Protein AF-A0A143X4L7-F1 (afdb_monomer)

Mean predicted aligned error: 5.01 Å

Secondary structure (DSSP, 8-state):
--PPPHHHHHHHHHHHHHHHHHHHHHHHHHHHHHHHS--TTS-HHHHHHHHHHHHHHHHHHHHHHHHHHTS-HHHHHHHIIIIIS---HHHHHHHHT--HHHHHHHHHHHHHHHHH--

Radius of gyration: 17.69 Å; Cα contacts (8 Å, |Δi|>4): 76; chains: 1; bounding box: 50×25×49 Å

Sequence (118 aa):
MMRYTKKDERRRAFLRELKNYKGNKELMKYYQEIIDNPHDSIPQVYIERCKKDLIRVKGNMQYVLELIQRLPEKDQEMLMDVFVLDMNRKELLSKYNMSGNLLYYHYNQIARKLADMD

Solvent-accessible surface area (backbone atoms only — not comparable to full-atom values): 6654 Å² total; per-residue (Å²): 132,88,80,73,50,75,50,55,52,46,29,53,50,54,57,48,53,48,68,40,37,53,58,41,55,51,50,42,51,54,34,48,48,46,65,78,57,66,55,94,87,59,56,67,70,56,50,56,46,33,54,54,50,38,53,53,43,51,50,55,50,51,52,52,51,58,57,40,70,71,45,60,68,74,57,26,51,54,48,40,40,50,40,74,68,58,51,50,71,69,56,51,33,62,75,68,71,45,55,73,69,55,51,54,50,51,52,55,51,50,47,49,52,66,39,64,78,121

Foldseek 3Di:
DDDDDPLVVQLVVLVVLLQCLVVLVVLLVVLVCCLVDPDPPDDVVVNVVSVVVNVVSVVSNVVNLVLLVVDDPVSSVLSCCVRVVVPDPVRSCVVVVDDPVVSVVSVVVSSSVSSVPD

Structure (mmCIF, N/CA/C/O backbone):
data_AF-A0A143X4L7-F1
#
_entry.id   AF-A0A143X4L7-F1
#
loop_
_atom_site.group_PDB
_atom_site.id
_atom_site.type_symbol
_atom_site.label_atom_id
_atom_site.label_alt_id
_atom_site.label_comp_id
_atom_site.label_asym_id
_atom_site.label_entity_id
_atom_site.label_seq_id
_atom_site.pdbx_PDB_ins_code
_atom_site.Cartn_x
_atom_site.Cartn_y
_atom_site.Cartn_z
_atom_site.occupancy
_atom_site.B_iso_or_equiv
_atom_site.auth_seq_id
_atom_site.auth_comp_id
_atom_site.auth_asym_id
_atom_site.auth_atom_id
_atom_site.pdbx_PDB_model_num
ATOM 1 N N . MET A 1 1 ? -31.451 -7.151 -7.470 1.00 49.34 1 MET A N 1
ATOM 2 C CA . MET A 1 1 ? -30.096 -6.616 -7.733 1.00 49.34 1 MET A CA 1
ATOM 3 C C . MET A 1 1 ? -29.861 -5.473 -6.748 1.00 49.34 1 MET A C 1
ATOM 5 O O . MET A 1 1 ? -30.519 -4.450 -6.87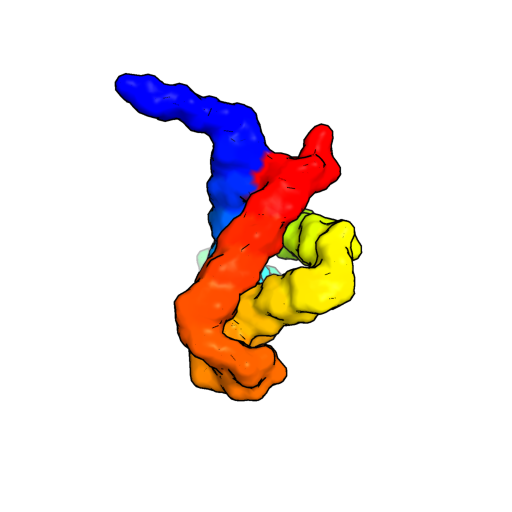5 1.00 49.34 1 MET A O 1
ATOM 9 N N . MET A 1 2 ? -29.054 -5.661 -5.697 1.00 48.81 2 MET A N 1
ATOM 10 C CA . MET A 1 2 ? -28.755 -4.569 -4.753 1.00 48.81 2 MET A CA 1
ATOM 11 C C . MET A 1 2 ? -27.917 -3.514 -5.481 1.00 48.81 2 MET A C 1
ATOM 13 O O . MET A 1 2 ? -26.794 -3.807 -5.887 1.00 48.81 2 MET A O 1
ATOM 17 N N . ARG A 1 3 ? -28.461 -2.307 -5.677 1.00 60.59 3 ARG A N 1
ATOM 18 C CA . ARG A 1 3 ? -27.679 -1.159 -6.152 1.00 60.59 3 ARG A CA 1
ATOM 19 C C . ARG A 1 3 ? -26.819 -0.669 -4.992 1.00 60.59 3 ARG A C 1
ATOM 21 O O . ARG A 1 3 ? -27.354 -0.268 -3.962 1.00 60.59 3 ARG A O 1
ATOM 28 N N . TYR A 1 4 ? -25.503 -0.747 -5.146 1.00 67.50 4 TYR A N 1
ATOM 29 C CA . TYR A 1 4 ? -24.578 -0.166 -4.181 1.00 67.50 4 TYR A CA 1
ATOM 30 C C . TYR A 1 4 ? -24.689 1.353 -4.215 1.00 67.50 4 TYR A C 1
ATOM 32 O O . TYR A 1 4 ? -24.893 1.954 -5.270 1.00 67.50 4 TYR A O 1
ATOM 40 N N . THR A 1 5 ? -24.565 1.980 -3.049 1.00 80.19 5 THR A N 1
ATOM 41 C CA . THR A 1 5 ? -24.432 3.433 -2.998 1.00 80.19 5 THR A CA 1
ATOM 42 C C . THR A 1 5 ? -23.072 3.829 -3.581 1.00 80.19 5 THR A C 1
ATOM 44 O O . THR A 1 5 ? -22.099 3.081 -3.462 1.00 80.19 5 THR A O 1
ATOM 47 N N . LYS A 1 6 ? -22.960 5.038 -4.147 1.00 80.56 6 LYS A N 1
ATOM 48 C CA . LYS A 1 6 ? -21.672 5.614 -4.589 1.00 80.56 6 LYS A CA 1
ATOM 49 C C . LYS A 1 6 ? -20.603 5.543 -3.482 1.00 80.56 6 LYS A C 1
ATOM 51 O O . LYS A 1 6 ? -19.423 5.329 -3.742 1.00 80.56 6 LYS A O 1
ATOM 56 N N . LYS A 1 7 ? -21.042 5.662 -2.228 1.00 78.88 7 LYS A N 1
ATOM 57 C CA . LYS A 1 7 ? -20.234 5.534 -1.013 1.00 78.88 7 LYS A CA 1
ATOM 58 C C . LYS A 1 7 ? -19.701 4.109 -0.794 1.00 78.88 7 LYS A C 1
ATOM 60 O O . LYS A 1 7 ? -18.527 3.934 -0.474 1.00 78.88 7 LYS A O 1
ATOM 65 N N . ASP A 1 8 ? -20.512 3.078 -1.027 1.00 79.56 8 ASP A N 1
ATOM 66 C CA . ASP A 1 8 ? -20.063 1.681 -0.950 1.00 79.56 8 ASP A CA 1
ATOM 67 C C . ASP A 1 8 ? -19.070 1.316 -2.060 1.00 79.56 8 ASP A C 1
ATOM 69 O O . ASP A 1 8 ? -18.124 0.562 -1.819 1.00 79.56 8 ASP A O 1
ATOM 73 N N . GLU A 1 9 ? -19.260 1.847 -3.268 1.00 84.12 9 GLU A N 1
ATOM 74 C CA . GLU A 1 9 ? -18.333 1.645 -4.386 1.00 84.12 9 GLU A CA 1
ATOM 75 C C . GLU A 1 9 ? -16.966 2.267 -4.097 1.00 84.12 9 GLU A C 1
ATOM 77 O O . GLU A 1 9 ? -15.944 1.595 -4.262 1.00 84.12 9 GLU A O 1
ATOM 82 N N . ARG A 1 10 ? -16.953 3.498 -3.570 1.00 80.81 10 ARG A N 1
ATOM 83 C CA . ARG A 1 10 ? -15.740 4.174 -3.084 1.00 80.81 10 ARG A CA 1
ATOM 84 C C . ARG A 1 10 ? -15.043 3.364 -1.998 1.00 80.81 10 ARG A C 1
ATOM 86 O O . ARG A 1 10 ? -13.869 3.038 -2.144 1.00 80.81 10 ARG A O 1
ATOM 93 N N . ARG A 1 11 ? -15.776 2.944 -0.957 1.00 81.94 11 ARG A N 1
ATOM 94 C CA . ARG A 1 11 ? -15.229 2.096 0.118 1.00 81.94 11 ARG A CA 1
ATOM 95 C C . ARG A 1 11 ? -14.534 0.860 -0.446 1.00 81.94 11 ARG A C 1
ATOM 97 O O . ARG A 1 11 ? -13.430 0.514 -0.035 1.00 81.94 11 ARG A O 1
ATOM 104 N N . ARG A 1 12 ? -15.181 0.175 -1.391 1.00 83.50 12 ARG A N 1
ATOM 105 C CA . ARG A 1 12 ? -14.617 -1.017 -2.037 1.00 83.50 12 ARG A CA 1
ATOM 106 C C . ARG A 1 12 ? -13.384 -0.689 -2.869 1.00 83.50 12 ARG A C 1
ATOM 108 O O . ARG A 1 12 ? -12.459 -1.491 -2.862 1.00 83.50 12 ARG A O 1
ATOM 115 N N . ALA A 1 13 ? -13.368 0.442 -3.571 1.00 84.88 13 ALA A N 1
ATOM 116 C CA . ALA A 1 13 ? -12.200 0.892 -4.320 1.00 84.88 13 ALA A CA 1
ATOM 117 C C . ALA A 1 13 ? -11.003 1.125 -3.392 1.00 84.88 13 ALA A C 1
ATOM 119 O O . ALA A 1 13 ? -9.964 0.509 -3.601 1.00 84.88 13 ALA A O 1
ATOM 120 N N . PHE A 1 14 ? -11.179 1.872 -2.301 1.00 83.44 14 PHE A N 1
ATOM 121 C CA . PHE A 1 14 ? -10.108 2.108 -1.328 1.00 83.44 14 PHE A CA 1
ATOM 122 C C . PHE A 1 14 ? -9.579 0.821 -0.701 1.00 83.44 14 PHE A C 1
ATOM 124 O O . PHE A 1 14 ? -8.373 0.610 -0.622 1.00 83.44 14 PHE A O 1
ATOM 131 N N . LEU A 1 15 ? -10.477 -0.082 -0.304 1.00 83.19 15 LEU A N 1
ATOM 132 C CA . LEU A 1 15 ? -10.085 -1.382 0.236 1.00 83.19 15 LEU A CA 1
ATOM 133 C C . LEU A 1 15 ? -9.292 -2.225 -0.770 1.00 83.19 15 LEU A C 1
ATOM 135 O O . LEU A 1 15 ? -8.437 -3.005 -0.355 1.00 83.19 15 LEU A O 1
ATOM 139 N N . ARG A 1 16 ? -9.572 -2.100 -2.074 1.00 87.38 16 ARG A N 1
ATOM 140 C CA . ARG A 1 16 ? -8.769 -2.752 -3.117 1.00 87.38 16 ARG A CA 1
ATOM 141 C C . ARG A 1 16 ? -7.389 -2.116 -3.223 1.00 87.38 16 ARG A C 1
ATOM 143 O O . ARG A 1 16 ? -6.415 -2.855 -3.207 1.00 87.38 16 ARG A O 1
ATOM 150 N N . GLU A 1 17 ? -7.300 -0.789 -3.266 1.00 88.38 17 GLU A N 1
ATOM 151 C CA . GLU A 1 17 ? -6.007 -0.097 -3.364 1.00 88.38 17 GLU A CA 1
ATOM 152 C C . GLU A 1 17 ? -5.101 -0.382 -2.157 1.00 88.38 17 GLU A C 1
ATOM 154 O O . GLU A 1 17 ? -3.932 -0.714 -2.339 1.00 88.38 17 GLU A O 1
ATOM 159 N N . LEU A 1 18 ? -5.651 -0.377 -0.934 1.00 86.25 18 LEU A N 1
ATOM 160 C CA . LEU A 1 18 ? -4.915 -0.758 0.279 1.00 86.25 18 LEU A CA 1
ATOM 161 C C . LEU A 1 18 ? -4.361 -2.184 0.176 1.00 86.25 18 LEU A C 1
ATOM 163 O O . LEU A 1 18 ? -3.171 -2.408 0.379 1.00 86.25 18 LEU A O 1
ATOM 167 N N . LYS A 1 19 ? -5.201 -3.155 -0.203 1.00 85.56 19 LYS A N 1
ATOM 168 C CA . LYS A 1 19 ? -4.780 -4.558 -0.367 1.00 85.56 19 LYS A CA 1
ATOM 169 C C . LYS A 1 19 ? -3.736 -4.740 -1.467 1.00 85.56 19 LYS A C 1
ATOM 171 O O . LYS A 1 19 ? -2.878 -5.609 -1.351 1.00 85.56 19 LYS A O 1
ATOM 176 N N . ASN A 1 20 ? -3.799 -3.922 -2.512 1.00 90.12 20 ASN A N 1
ATOM 177 C CA . ASN A 1 20 ? -2.859 -3.969 -3.623 1.00 90.12 20 ASN A CA 1
ATOM 178 C C . ASN A 1 20 ? -1.520 -3.296 -3.302 1.00 90.12 20 ASN A C 1
ATOM 180 O O . ASN A 1 20 ? -0.590 -3.444 -4.089 1.00 90.12 20 ASN A O 1
ATOM 184 N N . TYR A 1 21 ? -1.376 -2.595 -2.170 1.00 91.19 21 TYR A N 1
ATOM 185 C CA . TYR A 1 21 ? -0.147 -1.871 -1.838 1.00 91.19 21 TYR A CA 1
ATOM 186 C C . TYR A 1 21 ? 1.089 -2.784 -1.819 1.00 91.19 21 TYR A C 1
ATOM 188 O O . TYR A 1 21 ? 2.108 -2.449 -2.422 1.00 91.19 21 TYR A O 1
ATOM 196 N N . LYS A 1 22 ? 0.985 -3.976 -1.214 1.00 89.56 22 LYS A N 1
ATOM 197 C CA . LYS A 1 22 ? 2.063 -4.978 -1.221 1.00 89.56 22 LYS A CA 1
ATOM 198 C C . LYS A 1 22 ? 2.430 -5.420 -2.640 1.00 89.56 22 LYS A C 1
ATOM 200 O O . LYS A 1 22 ? 3.600 -5.374 -3.007 1.00 89.56 22 LYS A O 1
ATOM 205 N N . GLY A 1 23 ? 1.433 -5.774 -3.452 1.00 91.94 23 GLY A N 1
ATOM 206 C CA . GLY A 1 23 ? 1.655 -6.165 -4.848 1.00 91.94 23 GLY A CA 1
ATOM 207 C C . GLY A 1 23 ? 2.265 -5.033 -5.680 1.00 91.94 23 GLY A C 1
ATOM 208 O O . GLY A 1 23 ? 3.181 -5.259 -6.460 1.00 91.94 23 GLY A O 1
ATOM 209 N N . ASN A 1 24 ? 1.837 -3.790 -5.456 1.00 94.50 24 ASN A N 1
ATOM 210 C CA . ASN A 1 24 ? 2.420 -2.608 -6.088 1.00 94.50 24 ASN A CA 1
ATOM 211 C C . ASN A 1 24 ? 3.881 -2.391 -5.656 1.00 94.50 24 ASN A C 1
ATOM 213 O O . ASN A 1 24 ? 4.716 -2.062 -6.493 1.00 94.50 24 ASN A O 1
ATOM 217 N N . LYS A 1 25 ? 4.221 -2.635 -4.385 1.00 93.75 25 LYS A N 1
ATOM 218 C CA . LYS A 1 25 ? 5.603 -2.574 -3.880 1.00 93.75 25 LYS A CA 1
ATOM 219 C C . LYS A 1 25 ? 6.499 -3.615 -4.556 1.00 93.75 25 LYS A C 1
ATOM 221 O O . LYS A 1 25 ? 7.638 -3.305 -4.894 1.00 93.75 25 LYS A O 1
ATOM 226 N N . GLU A 1 26 ? 5.998 -4.829 -4.766 1.00 95.19 26 GLU A N 1
ATOM 227 C CA . GLU A 1 26 ? 6.712 -5.896 -5.483 1.00 95.19 26 GLU A CA 1
ATOM 228 C C . GLU A 1 26 ? 6.858 -5.579 -6.978 1.00 95.19 26 GLU A C 1
ATOM 230 O O . GLU A 1 26 ? 7.962 -5.662 -7.512 1.00 95.19 26 GLU A O 1
ATOM 235 N N . LEU A 1 27 ? 5.790 -5.111 -7.632 1.00 96.06 27 LEU A N 1
ATOM 236 C CA . LEU A 1 27 ? 5.827 -4.6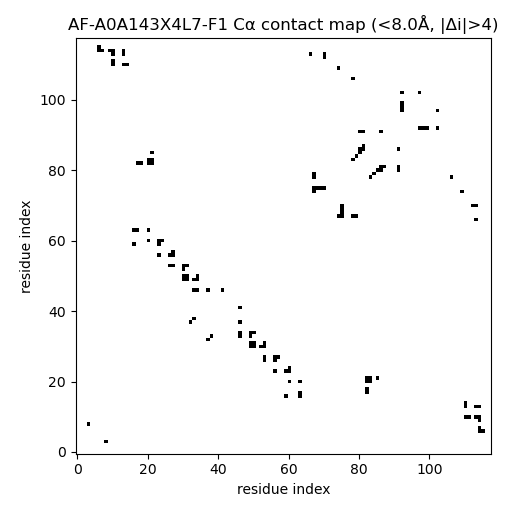63 -9.030 1.00 96.06 27 LEU A CA 1
ATOM 237 C C . LEU A 1 27 ? 6.809 -3.509 -9.241 1.00 96.06 27 LEU A C 1
ATOM 239 O O . LEU A 1 27 ? 7.533 -3.487 -10.232 1.00 96.06 27 LEU A O 1
ATOM 243 N N . MET A 1 28 ? 6.862 -2.561 -8.304 1.00 96.19 28 MET A N 1
ATOM 244 C CA . MET A 1 28 ? 7.814 -1.456 -8.345 1.00 96.19 28 MET A CA 1
ATOM 245 C C . MET A 1 28 ? 9.257 -1.973 -8.352 1.00 96.19 28 MET A C 1
ATOM 247 O O . MET A 1 28 ? 10.050 -1.511 -9.168 1.00 96.19 28 MET A O 1
ATOM 251 N N . LYS A 1 29 ? 9.585 -2.945 -7.486 1.00 96.12 29 LYS A N 1
ATOM 252 C CA . LYS A 1 29 ? 10.914 -3.578 -7.461 1.00 96.12 29 LYS A CA 1
ATOM 253 C C . LYS A 1 29 ? 11.219 -4.285 -8.778 1.00 96.12 29 LYS A C 1
ATOM 255 O O . LYS A 1 29 ? 12.282 -4.062 -9.338 1.00 96.12 29 LYS A O 1
ATOM 260 N N . TYR A 1 30 ? 10.266 -5.062 -9.287 1.00 95.88 30 TYR A N 1
ATOM 261 C CA . TYR A 1 30 ? 10.407 -5.790 -10.547 1.00 95.88 30 TYR A CA 1
ATOM 262 C C . TYR A 1 30 ? 10.692 -4.860 -11.737 1.00 95.88 30 TYR A C 1
ATOM 264 O O . TYR A 1 30 ? 11.634 -5.082 -12.493 1.00 95.88 30 TYR A O 1
ATOM 272 N N . TYR A 1 31 ? 9.920 -3.779 -11.896 1.00 96.62 31 TYR A N 1
ATOM 273 C CA . TYR A 1 31 ? 10.166 -2.825 -12.980 1.00 96.62 31 TYR A CA 1
ATOM 274 C C . TYR A 1 31 ? 11.495 -2.091 -12.811 1.00 96.62 31 TYR A C 1
ATOM 276 O O . TYR A 1 31 ? 12.186 -1.870 -13.802 1.00 96.62 31 TYR A O 1
ATOM 284 N N . GLN A 1 32 ? 11.852 -1.718 -11.579 1.00 96.75 32 GLN A N 1
ATOM 285 C CA . GLN A 1 32 ? 13.123 -1.058 -11.291 1.00 96.75 32 GLN A CA 1
ATOM 286 C C . GLN A 1 32 ? 14.311 -1.968 -11.639 1.00 96.75 32 GLN A C 1
ATOM 288 O O . GLN A 1 32 ? 15.247 -1.510 -12.279 1.00 96.75 32 GLN A O 1
ATOM 293 N N . GLU A 1 33 ? 14.233 -3.262 -11.320 1.00 96.12 33 GLU A N 1
ATOM 294 C CA . GLU A 1 33 ? 15.272 -4.246 -11.643 1.00 96.12 33 GLU A CA 1
ATOM 295 C C . GLU A 1 33 ? 15.512 -4.371 -13.155 1.00 96.12 33 GLU A C 1
ATOM 297 O O . GLU A 1 33 ? 16.661 -4.329 -13.589 1.00 96.12 33 GLU A O 1
ATOM 302 N N . ILE A 1 34 ? 14.445 -4.437 -13.962 1.00 95.06 34 ILE A N 1
ATOM 303 C CA . ILE A 1 34 ? 14.547 -4.473 -15.433 1.00 95.06 34 ILE A CA 1
ATOM 304 C C . ILE A 1 34 ? 15.167 -3.186 -15.991 1.00 95.06 34 ILE A C 1
ATOM 306 O O . ILE A 1 34 ? 15.896 -3.230 -16.979 1.00 95.06 34 ILE A O 1
ATOM 310 N N . ILE A 1 35 ? 14.843 -2.034 -15.399 1.00 95.38 35 ILE A N 1
ATOM 311 C CA . ILE A 1 35 ? 15.344 -0.729 -15.847 1.00 95.38 35 ILE A CA 1
ATOM 312 C C . ILE A 1 35 ? 16.824 -0.559 -15.498 1.00 95.38 35 ILE A C 1
ATOM 314 O O . ILE A 1 35 ? 17.576 -0.049 -16.326 1.00 95.38 35 ILE A O 1
ATOM 318 N N . ASP A 1 36 ? 17.224 -0.972 -14.296 1.00 95.88 36 ASP A N 1
ATOM 319 C CA . ASP A 1 36 ? 18.591 -0.812 -13.799 1.00 95.88 36 ASP A CA 1
ATOM 320 C C . ASP A 1 36 ? 19.541 -1.857 -14.399 1.00 95.88 36 ASP A C 1
ATOM 322 O O . ASP A 1 36 ? 20.715 -1.564 -14.613 1.00 95.88 36 ASP A O 1
ATOM 326 N N . ASN A 1 37 ? 19.033 -3.058 -14.704 1.00 94.50 37 ASN A N 1
ATOM 327 C CA . ASN A 1 37 ? 19.806 -4.176 -15.249 1.00 94.50 37 ASN A CA 1
ATOM 328 C C . ASN A 1 37 ? 19.116 -4.787 -16.485 1.00 94.50 37 ASN A C 1
ATOM 330 O O . ASN A 1 37 ? 18.646 -5.930 -16.438 1.00 94.50 37 ASN A O 1
ATOM 334 N N . PRO A 1 38 ? 19.017 -4.052 -17.606 1.00 90.31 38 PRO A N 1
ATOM 335 C CA . PRO A 1 38 ? 18.370 -4.567 -18.802 1.00 90.31 38 PRO A CA 1
ATOM 336 C C . PRO A 1 38 ? 19.198 -5.705 -19.408 1.00 90.31 38 PRO A C 1
ATOM 338 O O . PRO A 1 38 ? 20.361 -5.527 -19.756 1.00 90.31 38 PRO A O 1
ATOM 341 N N . HIS A 1 39 ? 18.591 -6.881 -19.563 1.00 89.56 39 HIS A N 1
ATOM 342 C CA . HIS A 1 39 ? 19.211 -7.979 -20.300 1.00 89.56 39 HIS A CA 1
ATOM 343 C C . HIS A 1 39 ? 19.194 -7.669 -21.803 1.00 89.56 39 HIS A C 1
ATOM 345 O O . HIS A 1 39 ? 18.165 -7.249 -22.329 1.00 89.56 39 HIS A O 1
ATOM 351 N N . ASP A 1 40 ? 20.278 -7.984 -22.517 1.00 89.81 40 ASP A N 1
ATOM 352 C CA . ASP A 1 40 ? 20.435 -7.728 -23.963 1.00 89.81 40 ASP A CA 1
ATOM 353 C C . ASP A 1 40 ? 19.326 -8.328 -24.850 1.00 89.81 40 ASP A C 1
ATOM 355 O O . ASP A 1 40 ? 19.130 -7.918 -25.992 1.00 89.81 40 ASP A O 1
ATOM 359 N N . SER A 1 41 ? 18.576 -9.308 -24.337 1.00 92.38 41 SER A N 1
ATOM 360 C CA . SER A 1 41 ? 17.478 -9.963 -25.045 1.00 92.38 41 SER A CA 1
ATOM 361 C C . SER A 1 41 ? 16.150 -9.223 -24.899 1.00 92.38 41 SER A C 1
ATOM 363 O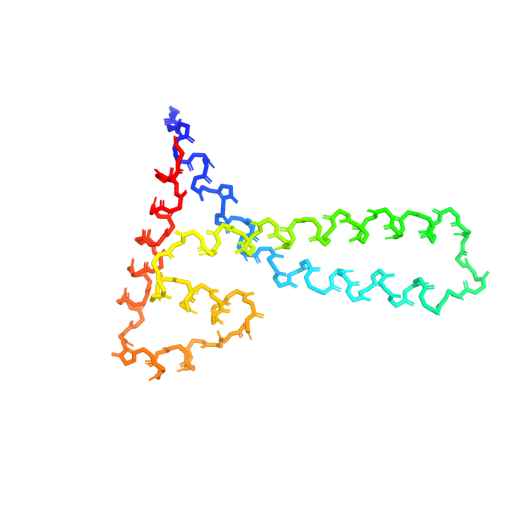 O . SER A 1 41 ? 15.165 -9.636 -25.507 1.00 92.38 41 SER A O 1
ATOM 365 N N . ILE A 1 42 ? 16.081 -8.182 -24.064 1.00 90.00 42 ILE A N 1
ATOM 366 C CA . ILE A 1 42 ? 14.868 -7.406 -23.810 1.00 90.00 42 ILE A CA 1
ATOM 367 C C . ILE A 1 42 ? 14.832 -6.234 -24.795 1.00 90.00 42 ILE A C 1
ATOM 369 O O . ILE A 1 42 ? 15.665 -5.331 -24.716 1.00 90.00 42 ILE A O 1
ATOM 373 N N . PRO A 1 43 ? 13.847 -6.180 -25.709 1.00 95.25 43 PRO A N 1
ATOM 374 C CA . PRO A 1 43 ? 13.733 -5.054 -26.625 1.00 95.25 43 PRO A CA 1
ATOM 375 C C . PRO A 1 43 ? 13.484 -3.733 -25.884 1.00 95.25 43 PRO A C 1
ATOM 377 O O . PRO A 1 43 ? 12.677 -3.679 -24.952 1.00 95.25 43 PRO A O 1
ATOM 380 N N . GLN A 1 44 ? 14.079 -2.637 -26.370 1.00 94.44 44 GLN A N 1
ATOM 381 C CA . GLN A 1 44 ? 13.981 -1.303 -25.752 1.00 94.44 44 GLN A CA 1
ATOM 382 C C . GLN A 1 44 ? 12.534 -0.854 -25.483 1.00 94.44 44 GLN A C 1
ATOM 384 O O . GLN A 1 44 ? 12.257 -0.200 -24.479 1.00 94.44 44 GLN A O 1
ATOM 389 N N . VAL A 1 45 ? 11.584 -1.234 -26.344 1.00 95.75 45 VAL A N 1
ATOM 390 C CA . VAL A 1 45 ? 10.158 -0.910 -26.163 1.00 95.75 45 VAL A CA 1
ATOM 391 C C . VAL A 1 45 ? 9.587 -1.450 -24.844 1.00 95.75 45 VAL A C 1
ATOM 393 O O . VAL A 1 45 ? 8.745 -0.795 -24.229 1.00 95.75 45 VAL A O 1
ATOM 396 N N . TYR A 1 46 ? 10.070 -2.599 -24.364 1.00 95.00 46 TYR A N 1
ATOM 397 C CA . TYR A 1 46 ? 9.659 -3.162 -23.079 1.00 95.00 46 TYR A CA 1
ATOM 398 C C . TYR A 1 46 ? 10.279 -2.412 -21.902 1.00 95.00 46 TYR A C 1
ATOM 400 O O . TYR A 1 46 ? 9.599 -2.199 -20.900 1.00 95.00 46 TYR A O 1
ATOM 408 N N . ILE A 1 47 ? 11.520 -1.940 -22.036 1.00 95.38 47 ILE A N 1
ATOM 409 C CA . ILE A 1 47 ? 12.170 -1.095 -21.024 1.00 95.38 47 ILE A CA 1
ATOM 410 C C . ILE A 1 47 ? 11.398 0.226 -20.882 1.00 95.38 47 ILE A C 1
ATOM 412 O O . ILE A 1 47 ? 11.049 0.633 -19.774 1.00 95.38 47 ILE A O 1
ATOM 416 N N . GLU A 1 48 ? 11.030 0.860 -21.999 1.00 96.62 48 GLU A N 1
ATOM 417 C CA . GLU A 1 48 ? 10.198 2.072 -21.985 1.00 96.62 48 GLU A CA 1
ATOM 418 C C . GLU A 1 48 ? 8.802 1.820 -21.407 1.00 96.62 48 GLU A C 1
ATOM 420 O O . GLU A 1 48 ? 8.240 2.674 -20.712 1.00 96.62 48 GLU A O 1
ATOM 425 N N . ARG A 1 49 ? 8.236 0.630 -21.638 1.00 96.94 49 ARG A N 1
ATOM 426 C CA . ARG A 1 49 ? 6.983 0.230 -20.998 1.00 96.94 49 ARG A CA 1
ATOM 427 C C . ARG A 1 49 ? 7.143 0.098 -19.481 1.00 96.94 49 ARG A C 1
ATOM 429 O O . ARG A 1 49 ? 6.317 0.653 -18.758 1.00 96.94 49 ARG A O 1
ATOM 436 N N . CYS A 1 50 ? 8.213 -0.543 -19.009 1.00 96.62 50 CYS A N 1
ATOM 437 C CA . CYS A 1 50 ? 8.515 -0.674 -17.583 1.00 96.62 50 CYS A CA 1
ATOM 438 C C . CYS A 1 50 ? 8.668 0.693 -16.911 1.00 96.62 50 CYS A C 1
ATOM 440 O O . CYS A 1 50 ? 8.119 0.896 -15.833 1.00 96.62 50 CYS A O 1
ATOM 442 N N . LYS A 1 51 ? 9.315 1.672 -17.559 1.00 97.38 51 LYS A N 1
ATOM 443 C CA . LYS A 1 51 ? 9.414 3.049 -17.035 1.00 97.38 51 LYS A CA 1
ATOM 444 C C . LYS A 1 51 ? 8.038 3.690 -16.836 1.00 97.38 51 LYS A C 1
ATOM 446 O O . LYS A 1 51 ? 7.771 4.273 -15.785 1.00 97.38 51 LYS A O 1
ATOM 451 N N . LYS A 1 52 ? 7.141 3.563 -17.819 1.00 97.69 52 LYS A N 1
ATOM 452 C CA . LYS A 1 52 ? 5.766 4.091 -17.725 1.00 97.69 52 LYS A CA 1
ATOM 453 C C . LYS A 1 52 ? 4.963 3.396 -16.628 1.00 97.69 52 LYS A C 1
ATOM 455 O O . LYS A 1 52 ? 4.284 4.064 -15.848 1.00 97.69 52 LYS A O 1
ATOM 460 N N . ASP A 1 53 ? 5.049 2.072 -16.552 1.00 97.12 53 ASP A N 1
ATOM 461 C CA . ASP A 1 53 ? 4.351 1.301 -15.526 1.00 97.12 53 ASP A CA 1
ATOM 462 C C . ASP A 1 53 ? 4.914 1.574 -14.123 1.00 97.12 53 ASP A C 1
ATOM 464 O O . ASP A 1 53 ? 4.135 1.692 -13.179 1.00 97.12 53 ASP A O 1
ATOM 468 N N . LEU A 1 54 ? 6.222 1.802 -13.985 1.00 97.56 54 LEU A N 1
ATOM 469 C CA . LEU A 1 54 ? 6.846 2.226 -12.733 1.00 97.56 54 LEU A CA 1
ATOM 470 C C . LEU A 1 54 ? 6.292 3.572 -12.248 1.00 97.56 54 LEU A C 1
ATOM 472 O O . LEU A 1 54 ? 5.951 3.699 -11.073 1.00 97.56 54 LEU A O 1
ATOM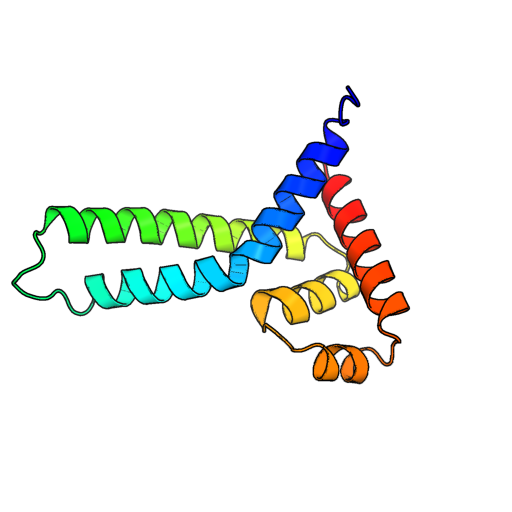 476 N N . ILE A 1 55 ? 6.157 4.564 -13.137 1.00 97.56 55 ILE A N 1
ATOM 477 C CA . ILE A 1 55 ? 5.547 5.864 -12.803 1.00 97.56 55 ILE A CA 1
ATOM 478 C C . ILE A 1 55 ? 4.103 5.668 -12.326 1.00 97.56 55 ILE A C 1
ATOM 480 O O . ILE A 1 55 ? 3.721 6.192 -11.279 1.00 97.56 55 ILE A O 1
ATOM 484 N N . ARG A 1 56 ? 3.311 4.873 -13.054 1.00 96.62 56 ARG A N 1
ATOM 485 C CA . ARG A 1 56 ? 1.919 4.567 -12.694 1.00 96.62 56 ARG A CA 1
ATOM 486 C C . ARG A 1 56 ? 1.820 3.891 -11.324 1.00 96.62 56 ARG A C 1
ATOM 488 O O . ARG A 1 56 ? 1.002 4.293 -10.503 1.00 96.62 56 ARG A O 1
ATOM 495 N N . VAL A 1 57 ? 2.648 2.879 -11.063 1.00 96.06 57 VAL A N 1
ATOM 496 C CA . VAL A 1 57 ? 2.660 2.151 -9.785 1.00 96.06 57 VAL A CA 1
ATOM 497 C C . VAL A 1 57 ? 3.073 3.068 -8.634 1.00 96.06 57 VAL A C 1
ATOM 499 O O . VAL A 1 57 ? 2.404 3.063 -7.601 1.00 96.06 57 VAL A O 1
ATOM 502 N N . LYS A 1 58 ? 4.098 3.914 -8.819 1.00 95.69 58 LYS A N 1
ATOM 503 C CA . LYS A 1 58 ? 4.483 4.936 -7.831 1.00 95.69 58 LYS A CA 1
ATOM 504 C C . LYS A 1 58 ? 3.325 5.890 -7.531 1.00 95.69 58 LYS A C 1
ATOM 506 O O . LYS A 1 58 ? 3.045 6.138 -6.363 1.00 95.69 58 LYS A O 1
ATOM 511 N N . GLY A 1 59 ? 2.610 6.351 -8.560 1.00 95.12 59 GLY A N 1
ATOM 512 C CA . GLY A 1 59 ? 1.417 7.187 -8.401 1.00 95.12 59 GLY A CA 1
ATOM 513 C C . GLY A 1 59 ? 0.312 6.505 -7.589 1.00 95.12 59 GLY A C 1
ATOM 514 O O . GLY A 1 59 ? -0.222 7.102 -6.658 1.00 95.12 59 GLY A O 1
ATOM 515 N N . ASN A 1 60 ? 0.024 5.230 -7.867 1.00 91.75 60 ASN A N 1
ATOM 516 C CA . ASN A 1 60 ? -0.959 4.457 -7.102 1.00 91.75 60 ASN A CA 1
ATOM 517 C C . ASN A 1 60 ? -0.560 4.311 -5.624 1.00 91.75 60 ASN A C 1
ATOM 519 O O . ASN A 1 60 ? -1.396 4.464 -4.737 1.00 91.75 60 ASN A O 1
ATOM 523 N N . MET A 1 61 ? 0.715 4.020 -5.345 1.00 93.94 61 MET A N 1
ATOM 524 C CA . MET A 1 61 ? 1.209 3.900 -3.969 1.00 93.94 61 MET A CA 1
ATOM 525 C C . MET A 1 61 ? 1.159 5.241 -3.231 1.00 93.94 61 MET A C 1
ATOM 527 O O . MET A 1 61 ? 0.725 5.282 -2.082 1.00 93.94 61 MET A O 1
ATOM 531 N N . GLN A 1 62 ? 1.556 6.327 -3.895 1.00 94.38 62 GLN A N 1
ATOM 532 C CA . GLN A 1 62 ? 1.512 7.678 -3.342 1.00 94.38 62 GLN A CA 1
ATOM 533 C C . GLN A 1 62 ? 0.078 8.091 -2.990 1.00 94.38 62 GLN A C 1
ATOM 535 O O . GLN A 1 62 ? -0.171 8.549 -1.879 1.00 94.38 62 GLN A O 1
ATOM 540 N N . TYR A 1 63 ? -0.876 7.831 -3.886 1.00 90.56 63 TYR A N 1
ATOM 541 C CA . TYR A 1 63 ? -2.294 8.080 -3.640 1.00 90.56 63 TYR A CA 1
ATOM 542 C C . TYR A 1 63 ? -2.803 7.375 -2.374 1.00 90.56 63 TYR A C 1
ATOM 544 O O . TYR A 1 63 ? -3.501 7.976 -1.559 1.00 90.56 63 TYR A O 1
ATOM 552 N N . VAL A 1 64 ? -2.423 6.109 -2.164 1.00 89.88 64 VAL A N 1
ATOM 553 C CA . VAL A 1 64 ? -2.793 5.374 -0.944 1.00 89.88 64 VAL A CA 1
ATOM 554 C C . VAL A 1 64 ? -2.205 6.033 0.305 1.00 89.88 64 VAL A C 1
ATOM 556 O O . VAL A 1 64 ? -2.920 6.187 1.294 1.00 89.88 64 VAL A O 1
ATOM 559 N N . LEU A 1 65 ? -0.936 6.450 0.272 1.00 92.50 65 LEU A N 1
ATOM 560 C CA . LEU A 1 65 ? -0.298 7.121 1.409 1.00 92.50 65 LEU A CA 1
ATOM 561 C C . LEU A 1 65 ? -0.970 8.460 1.734 1.00 92.50 65 LEU A C 1
ATOM 563 O O . LEU A 1 65 ? -1.244 8.734 2.899 1.00 92.50 65 LEU A O 1
ATOM 567 N N . GLU A 1 66 ? -1.297 9.258 0.721 1.00 91.31 66 GLU A N 1
ATOM 568 C CA . GLU A 1 66 ? -1.998 10.536 0.893 1.00 91.31 66 GLU A CA 1
ATOM 569 C C . GLU A 1 66 ? -3.385 10.359 1.512 1.00 91.31 66 GLU A C 1
ATOM 571 O O . GLU A 1 66 ? -3.808 11.170 2.332 1.00 91.31 66 GLU A O 1
ATOM 576 N N . LEU A 1 67 ? -4.100 9.290 1.156 1.00 86.50 67 LEU A N 1
ATOM 577 C CA . LEU A 1 67 ? -5.378 8.962 1.787 1.00 86.50 67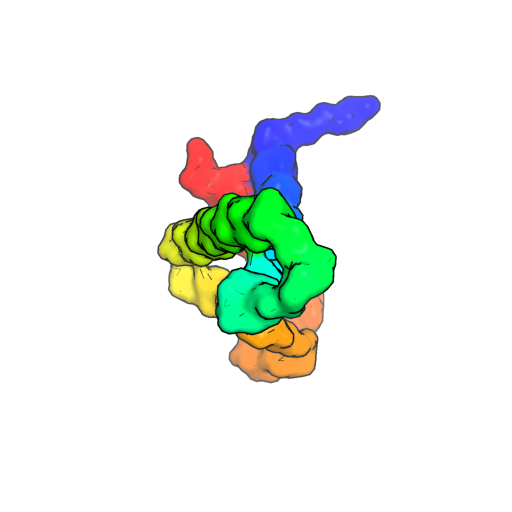 LEU A CA 1
ATOM 578 C C . LEU A 1 67 ? -5.205 8.559 3.247 1.00 86.50 67 LEU A C 1
ATOM 580 O O . LEU A 1 67 ? -5.972 9.011 4.096 1.00 86.50 67 LEU A O 1
ATOM 584 N N . ILE A 1 68 ? -4.204 7.725 3.543 1.00 90.25 68 ILE A N 1
ATOM 585 C CA . ILE A 1 68 ? -3.898 7.323 4.918 1.00 90.25 68 ILE A CA 1
ATOM 586 C C . ILE A 1 68 ? -3.595 8.569 5.757 1.00 90.25 68 ILE A C 1
ATOM 588 O O . ILE A 1 68 ? -4.173 8.719 6.825 1.00 90.25 68 ILE A O 1
ATOM 592 N N . GLN A 1 69 ? -2.792 9.506 5.247 1.00 91.31 69 GLN A N 1
ATOM 593 C CA . GLN A 1 69 ? -2.409 10.743 5.944 1.00 91.31 69 GLN A CA 1
ATOM 594 C C . GLN A 1 69 ? -3.578 11.674 6.302 1.00 91.31 69 GLN A C 1
ATOM 596 O O . GLN A 1 69 ? -3.424 12.537 7.163 1.00 91.31 69 GLN A O 1
ATOM 601 N N . ARG A 1 70 ? -4.752 11.518 5.678 1.00 89.81 70 ARG A N 1
ATOM 602 C CA . ARG A 1 70 ? -5.950 12.305 6.026 1.00 89.81 70 ARG A CA 1
ATOM 603 C C . ARG A 1 70 ? -6.635 11.802 7.295 1.00 89.81 70 ARG A C 1
ATOM 605 O O . ARG A 1 70 ? -7.452 12.520 7.868 1.00 89.81 70 ARG A O 1
ATOM 612 N N . LEU A 1 71 ? -6.368 10.564 7.710 1.00 90.81 71 LEU A N 1
ATOM 613 C CA . LEU A 1 71 ? -7.014 9.940 8.866 1.00 90.81 71 LEU A CA 1
ATOM 614 C C . LEU A 1 71 ? -6.465 10.477 10.195 1.00 90.81 71 LEU A C 1
ATOM 616 O O . LEU A 1 71 ? -5.370 11.026 10.233 1.00 90.81 71 LEU A O 1
ATOM 620 N N . PRO A 1 72 ? -7.179 10.297 11.319 1.00 92.56 72 PRO A N 1
ATOM 621 C CA . PRO A 1 72 ? -6.604 10.516 12.645 1.00 92.56 72 PRO A CA 1
ATOM 622 C C . PRO A 1 72 ? -5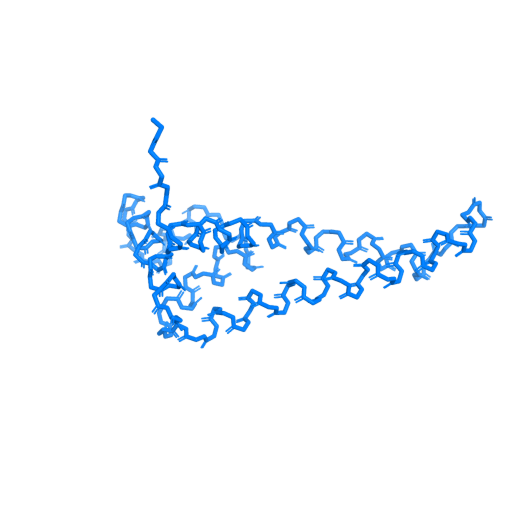.360 9.647 12.860 1.00 92.56 72 PRO A C 1
ATOM 624 O O . PRO A 1 72 ? -5.353 8.492 12.444 1.00 92.56 72 PRO A O 1
ATOM 627 N N . GLU A 1 73 ? -4.351 10.163 13.564 1.00 93.25 73 GLU A N 1
ATOM 628 C CA . GLU A 1 73 ? -3.028 9.534 13.752 1.00 93.25 73 GLU A CA 1
ATOM 629 C C . GLU A 1 73 ? -3.089 8.035 14.096 1.00 93.25 73 GLU A C 1
ATOM 631 O O . GLU A 1 73 ? -2.446 7.214 13.446 1.00 93.25 73 GLU A O 1
ATOM 636 N N . LYS A 1 74 ? -3.957 7.651 15.039 1.00 91.12 74 LYS A N 1
ATOM 637 C CA . LYS A 1 74 ? -4.154 6.248 15.438 1.00 91.12 74 LYS A CA 1
ATOM 638 C C . LYS A 1 74 ? -4.637 5.343 14.296 1.00 91.12 74 LYS A C 1
ATOM 640 O O . LYS A 1 74 ? -4.248 4.180 14.210 1.00 91.12 74 LYS A O 1
ATOM 645 N N . ASP A 1 75 ? -5.512 5.861 13.438 1.00 92.62 75 ASP A N 1
ATOM 646 C CA . ASP A 1 75 ? -6.016 5.132 12.274 1.00 92.62 75 ASP A CA 1
ATOM 647 C C . ASP A 1 75 ? -4.945 5.069 11.172 1.00 92.62 75 ASP A C 1
ATOM 649 O O . ASP A 1 75 ? -4.848 4.053 10.481 1.00 92.62 75 ASP A O 1
ATOM 653 N N . GLN A 1 76 ? -4.121 6.120 11.036 1.00 93.50 76 GLN A N 1
ATOM 654 C CA . GLN A 1 76 ? -2.974 6.116 10.124 1.00 93.50 76 GLN A CA 1
ATOM 655 C C . GLN A 1 76 ? -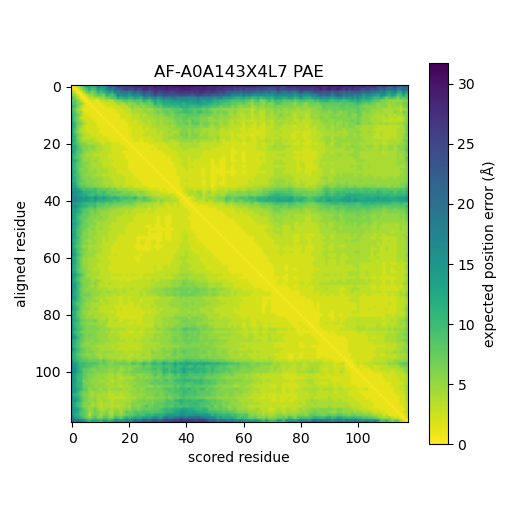2.002 5.003 10.496 1.00 93.50 76 GLN A C 1
ATOM 657 O O . GLN A 1 76 ? -1.684 4.164 9.658 1.00 93.50 76 GLN A O 1
ATOM 662 N N . GLU A 1 77 ? -1.579 4.974 11.763 1.00 94.00 77 GLU A N 1
ATOM 663 C CA . GLU A 1 77 ? -0.619 4.003 12.283 1.00 94.00 77 GLU A CA 1
ATOM 664 C C . GLU A 1 77 ? -1.082 2.571 11.988 1.00 94.00 77 GLU A C 1
ATOM 666 O O . GLU A 1 77 ? -0.335 1.778 11.420 1.00 94.00 77 GLU A O 1
ATOM 671 N N . MET A 1 78 ? -2.356 2.274 12.263 1.00 92.62 78 MET A N 1
ATOM 672 C CA . MET A 1 78 ? -2.917 0.944 12.027 1.00 92.62 78 MET A CA 1
ATOM 673 C C . MET A 1 78 ? -2.928 0.558 10.547 1.00 92.62 78 MET A C 1
ATOM 675 O O . MET A 1 78 ? -2.643 -0.592 10.217 1.00 92.62 78 MET A O 1
ATOM 679 N N . LEU A 1 79 ? -3.242 1.480 9.633 1.00 91.38 79 LEU A N 1
ATOM 680 C CA . LEU A 1 79 ? -3.172 1.171 8.203 1.00 91.38 79 LEU A CA 1
ATOM 681 C C . LEU A 1 79 ? -1.731 1.032 7.704 1.00 91.38 79 LEU A C 1
ATOM 683 O O . LEU A 1 79 ? -1.474 0.171 6.861 1.00 91.38 79 LEU A O 1
ATOM 687 N N . MET A 1 80 ? -0.800 1.837 8.218 1.00 92.25 80 MET A N 1
ATOM 688 C CA . MET A 1 80 ? 0.619 1.742 7.872 1.00 92.25 80 MET A CA 1
ATOM 689 C C . MET A 1 80 ? 1.198 0.391 8.294 1.00 92.25 80 MET A C 1
ATOM 691 O O . MET A 1 80 ? 1.826 -0.287 7.480 1.00 92.25 80 MET A O 1
ATOM 695 N N . ASP A 1 81 ? 0.916 -0.043 9.520 1.00 92.94 81 ASP A N 1
ATOM 696 C CA . ASP A 1 81 ? 1.329 -1.346 10.039 1.00 92.94 81 ASP A CA 1
ATOM 697 C C . ASP A 1 81 ? 0.810 -2.501 9.178 1.00 92.94 81 ASP A C 1
ATOM 699 O O . ASP A 1 81 ? 1.561 -3.405 8.811 1.00 92.94 81 ASP A O 1
ATOM 703 N N . VAL A 1 82 ? -0.475 -2.458 8.814 1.00 88.69 82 VAL A N 1
ATOM 704 C CA . VAL A 1 82 ? -1.118 -3.540 8.060 1.00 88.69 82 VAL A CA 1
ATOM 705 C C . VAL A 1 82 ? -0.661 -3.574 6.600 1.00 88.69 82 VAL A C 1
ATOM 707 O O . VAL A 1 82 ? -0.347 -4.646 6.093 1.00 88.69 82 VAL A O 1
ATOM 710 N N . PHE A 1 83 ? -0.660 -2.439 5.893 1.00 86.94 83 PHE A N 1
ATOM 711 C CA . PHE A 1 83 ? -0.520 -2.432 4.427 1.00 86.94 83 PHE A CA 1
ATOM 712 C C . PHE A 1 83 ? 0.857 -2.011 3.926 1.00 86.94 83 PHE A C 1
ATOM 714 O O . PHE A 1 83 ? 1.254 -2.427 2.837 1.00 86.94 83 PHE A O 1
ATOM 721 N N . VAL A 1 84 ? 1.586 -1.192 4.685 1.00 87.56 84 VAL A N 1
ATOM 722 C CA . VAL A 1 84 ? 2.878 -0.638 4.247 1.00 87.56 84 VAL A CA 1
ATOM 723 C C . VAL A 1 84 ? 4.043 -1.430 4.830 1.00 87.56 84 VAL A C 1
ATOM 725 O O . VAL A 1 84 ? 4.983 -1.786 4.102 1.00 87.56 84 VAL A O 1
ATOM 728 N N . LEU A 1 85 ? 3.964 -1.724 6.129 1.00 90.38 85 LEU A N 1
ATOM 729 C CA . LEU A 1 85 ? 4.933 -2.546 6.851 1.00 90.38 85 LEU A CA 1
ATOM 730 C C . LEU A 1 85 ? 4.650 -4.048 6.724 1.00 90.38 85 LEU A C 1
ATOM 732 O O . LEU A 1 85 ? 5.550 -4.836 6.994 1.00 90.38 85 LEU A O 1
ATOM 736 N N . ASP A 1 86 ? 3.456 -4.430 6.249 1.00 88.62 86 ASP A N 1
ATOM 737 C CA . ASP A 1 86 ? 3.039 -5.829 6.053 1.00 88.62 86 ASP A CA 1
ATOM 738 C C . ASP A 1 86 ? 3.163 -6.657 7.346 1.00 88.62 86 ASP A C 1
ATOM 740 O O . ASP A 1 86 ? 3.579 -7.817 7.328 1.00 88.62 86 ASP A O 1
ATOM 744 N N . MET A 1 87 ? 2.824 -6.042 8.489 1.00 92.75 87 MET A N 1
ATOM 745 C CA . MET A 1 87 ? 2.874 -6.710 9.787 1.00 92.75 87 MET A CA 1
ATOM 746 C C . MET A 1 87 ? 1.911 -7.891 9.810 1.00 92.75 87 MET A C 1
ATOM 748 O O . MET A 1 87 ? 0.738 -7.804 9.428 1.00 92.75 87 MET A O 1
ATOM 752 N N . ASN A 1 88 ? 2.392 -9.015 10.324 1.00 92.12 88 ASN A N 1
ATOM 753 C CA . ASN 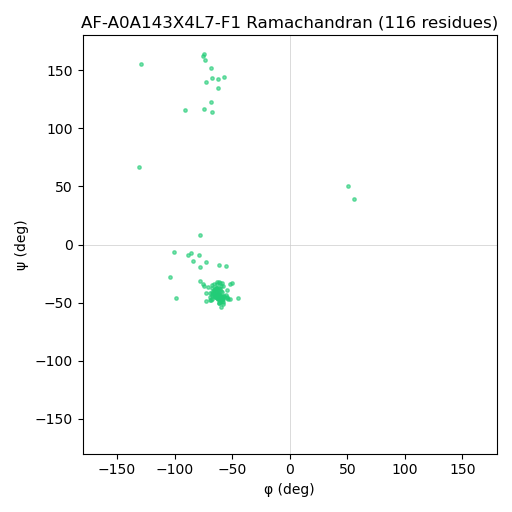A 1 88 ? 1.576 -10.203 10.452 1.00 92.12 88 ASN A CA 1
ATOM 754 C C . ASN A 1 88 ? 0.579 -10.065 11.613 1.00 92.12 88 ASN A C 1
ATOM 756 O O . ASN A 1 88 ? 0.701 -9.238 12.520 1.00 92.12 88 ASN A O 1
ATOM 760 N N . ARG A 1 89 ? -0.428 -10.942 11.620 1.00 91.00 89 ARG A N 1
ATOM 761 C CA . ARG A 1 89 ? -1.495 -10.918 12.629 1.00 91.00 89 ARG A CA 1
ATOM 762 C C . ARG A 1 89 ? -0.962 -10.973 14.064 1.00 91.00 89 ARG A C 1
ATOM 764 O O . ARG A 1 89 ? -1.526 -10.309 14.923 1.00 91.00 89 ARG A O 1
ATOM 771 N N . LYS A 1 90 ? 0.084 -11.755 14.346 1.00 93.88 90 LYS A N 1
ATOM 772 C CA . LYS A 1 90 ? 0.634 -11.879 15.705 1.00 93.88 90 LYS A CA 1
ATOM 773 C C . LYS A 1 90 ? 1.233 -10.549 16.169 1.00 93.88 90 LYS A C 1
ATOM 775 O O . LYS A 1 90 ? 0.966 -10.130 17.291 1.00 93.88 90 LYS A O 1
ATOM 780 N N . GLU A 1 91 ? 1.983 -9.883 15.295 1.00 95.38 91 GLU A N 1
ATOM 781 C CA . GLU A 1 91 ? 2.585 -8.574 15.565 1.00 95.38 91 GLU A CA 1
ATOM 782 C C . GLU A 1 91 ? 1.515 -7.508 15.813 1.00 95.38 91 GLU A C 1
ATOM 784 O O . GLU A 1 91 ? 1.588 -6.787 16.804 1.00 95.38 91 GLU A O 1
ATOM 789 N N . LEU A 1 92 ? 0.472 -7.471 14.979 1.00 94.62 92 LEU A N 1
ATOM 790 C CA . LEU A 1 92 ? -0.639 -6.528 15.121 1.00 94.62 92 LEU A CA 1
ATOM 791 C C . LEU A 1 92 ? -1.404 -6.711 16.438 1.00 94.62 92 LEU A C 1
ATOM 793 O O . LEU A 1 92 ? -1.667 -5.740 17.146 1.00 94.62 92 LEU A O 1
ATOM 797 N N . LEU A 1 93 ? -1.756 -7.951 16.794 1.00 94.62 93 LEU A N 1
ATOM 798 C CA . LEU A 1 93 ? -2.477 -8.223 18.044 1.00 94.62 93 LEU A CA 1
ATOM 799 C C . LEU A 1 93 ? -1.633 -7.860 19.269 1.00 94.62 93 LEU A C 1
ATOM 801 O O . LEU A 1 93 ? -2.172 -7.327 20.238 1.00 94.62 93 LEU A O 1
ATOM 805 N N . SER A 1 94 ? -0.320 -8.107 19.201 1.00 95.06 94 SER A N 1
ATOM 806 C CA . SER A 1 94 ? 0.623 -7.733 20.254 1.00 95.06 94 SER A CA 1
ATOM 807 C C . SER A 1 94 ? 0.773 -6.216 20.379 1.00 95.06 94 SER A C 1
ATOM 809 O O . SER A 1 94 ? 0.704 -5.703 21.490 1.00 95.06 94 SER A O 1
ATOM 811 N N . LYS A 1 95 ? 0.959 -5.494 19.265 1.00 95.19 95 LYS A N 1
ATOM 812 C CA . LYS A 1 95 ? 1.172 -4.038 19.263 1.00 95.19 95 LYS A CA 1
ATOM 813 C C . LYS A 1 95 ? -0.050 -3.282 19.781 1.00 95.19 95 LYS A C 1
ATOM 815 O O . LYS A 1 95 ? 0.087 -2.376 20.595 1.00 95.19 95 LYS A O 1
ATOM 820 N N . TYR A 1 96 ? -1.244 -3.674 19.340 1.00 93.31 96 TYR A N 1
ATOM 821 C CA . TYR A 1 96 ? -2.481 -2.988 19.717 1.00 93.31 96 TYR A CA 1
ATOM 822 C C . TYR A 1 96 ? -3.116 -3.512 21.006 1.00 93.31 96 TYR A C 1
ATOM 824 O O . TYR A 1 96 ? -4.051 -2.888 21.504 1.00 93.31 96 TYR A O 1
ATOM 832 N N . ASN A 1 97 ? -2.624 -4.631 21.551 1.00 94.06 97 ASN A N 1
ATOM 833 C CA . ASN A 1 97 ? -3.210 -5.321 22.701 1.00 94.06 97 ASN A CA 1
ATOM 834 C C . ASN A 1 97 ? -4.721 -5.582 22.510 1.00 94.06 97 ASN A C 1
ATOM 836 O O . ASN A 1 97 ? -5.559 -5.223 23.339 1.00 94.06 97 ASN A O 1
ATOM 840 N N . MET A 1 98 ? -5.083 -6.159 21.359 1.00 92.19 98 MET A N 1
ATOM 841 C CA . MET A 1 98 ? -6.475 -6.377 20.948 1.00 92.19 98 MET A CA 1
ATOM 842 C C . MET A 1 98 ? -6.729 -7.821 20.526 1.00 92.19 98 MET A C 1
ATOM 844 O O . MET A 1 98 ? -5.836 -8.522 20.058 1.00 92.19 98 MET A O 1
ATOM 848 N N . SER A 1 99 ? -7.990 -8.255 20.623 1.00 93.56 99 SER A N 1
ATOM 849 C CA . SER A 1 99 ? -8.436 -9.504 20.004 1.00 93.56 99 SER A CA 1
ATOM 850 C C . SER A 1 99 ? -8.555 -9.355 18.483 1.00 93.56 99 SER A C 1
ATOM 852 O O . SER A 1 99 ? -8.740 -8.256 17.957 1.00 93.56 99 SER A O 1
ATOM 854 N N . GLY A 1 100 ? -8.523 -10.478 17.756 1.00 89.25 100 GLY A N 1
ATOM 855 C CA . GLY A 1 100 ? -8.688 -10.466 16.296 1.00 89.25 100 GLY A CA 1
ATOM 856 C C . GLY A 1 100 ? -10.005 -9.841 15.834 1.00 89.25 100 GLY A C 1
ATOM 857 O O . GLY A 1 100 ? -10.025 -9.130 14.832 1.00 89.25 100 GLY A O 1
ATOM 858 N N . ASN A 1 101 ? -11.087 -10.048 16.590 1.00 91.38 101 ASN A N 1
ATOM 859 C CA . ASN A 1 101 ? -12.392 -9.463 16.281 1.00 91.38 101 ASN A CA 1
ATOM 860 C C . ASN A 1 101 ? -12.380 -7.943 16.455 1.00 91.38 101 ASN A C 1
ATOM 862 O O . ASN A 1 101 ? -12.934 -7.227 15.623 1.00 91.38 101 ASN A O 1
ATOM 866 N N . LEU A 1 102 ? -11.721 -7.449 17.508 1.00 89.88 102 LEU A N 1
ATOM 867 C CA . LEU A 1 102 ? -11.616 -6.018 17.768 1.00 89.88 102 LEU A CA 1
ATOM 868 C C . LEU A 1 102 ? -10.727 -5.330 16.721 1.00 89.88 102 LEU A C 1
ATOM 870 O O . LEU A 1 102 ? -11.115 -4.296 16.183 1.00 89.88 102 LEU A O 1
ATOM 874 N N . LEU A 1 103 ? -9.607 -5.952 16.340 1.00 88.56 103 LEU A N 1
ATOM 875 C CA . LEU A 1 103 ? -8.753 -5.474 15.248 1.00 88.56 103 LEU A CA 1
ATOM 876 C C . LEU A 1 103 ? -9.530 -5.384 13.922 1.00 88.56 103 LEU A C 1
ATOM 878 O O . LEU A 1 103 ? -9.501 -4.360 13.241 1.00 88.56 103 LEU A O 1
ATOM 882 N N . TYR A 1 104 ? -10.287 -6.431 13.576 1.00 86.19 104 TYR A N 1
ATOM 883 C CA . TYR A 1 104 ? -11.121 -6.449 12.372 1.00 86.19 104 TYR A CA 1
ATOM 884 C C . TYR A 1 104 ? -12.237 -5.394 12.408 1.00 86.19 104 TYR A C 1
ATOM 886 O O . TYR A 1 104 ? -12.556 -4.775 11.389 1.00 86.19 104 TYR A O 1
ATOM 894 N N . TYR A 1 105 ? -12.833 -5.165 13.579 1.00 89.62 105 TYR A N 1
ATOM 895 C CA . TYR A 1 105 ? -13.814 -4.104 13.773 1.00 89.62 105 TYR A CA 1
ATOM 896 C C . TYR A 1 105 ? -13.197 -2.726 13.512 1.00 89.62 105 TYR A C 1
ATOM 898 O O . TYR A 1 105 ? -13.739 -1.973 12.701 1.00 89.62 105 TYR A O 1
ATOM 906 N N . HIS A 1 106 ? -12.044 -2.421 14.117 1.00 88.38 106 HIS A N 1
ATOM 907 C CA . HIS A 1 106 ? -11.335 -1.158 13.896 1.00 88.38 106 HIS A CA 1
ATOM 908 C C . HIS A 1 106 ? -10.994 -0.951 12.422 1.00 88.38 106 HIS A C 1
ATOM 910 O O . HIS A 1 106 ? -11.316 0.099 11.870 1.00 88.38 106 HIS A O 1
ATOM 916 N N . TYR A 1 107 ? -10.471 -1.979 11.752 1.00 85.06 107 TYR A N 1
ATOM 917 C CA . TYR A 1 107 ? -10.190 -1.927 10.320 1.00 85.06 107 TYR A CA 1
ATOM 918 C C . TYR A 1 107 ? -11.421 -1.531 9.486 1.00 85.06 107 TYR A C 1
ATOM 920 O O . TYR A 1 107 ? -11.351 -0.642 8.635 1.00 85.06 107 TYR A O 1
ATOM 928 N N . ASN A 1 108 ? -12.581 -2.135 9.759 1.00 83.88 108 ASN A N 1
ATOM 929 C CA . ASN A 1 108 ? -13.818 -1.783 9.061 1.00 83.88 108 ASN A CA 1
ATOM 930 C C . ASN A 1 108 ? -14.292 -0.358 9.367 1.00 83.88 108 ASN A C 1
ATOM 932 O O . ASN A 1 108 ? -14.857 0.288 8.484 1.00 83.88 108 ASN A O 1
ATOM 936 N N . GLN A 1 109 ? -14.079 0.141 10.587 1.00 89.12 109 GLN A N 1
ATOM 937 C CA . GLN A 1 109 ? -14.409 1.526 10.927 1.00 89.12 109 GLN A CA 1
ATOM 938 C C . GLN A 1 109 ? -13.513 2.511 10.177 1.00 89.12 109 GLN A C 1
ATOM 940 O O . GLN A 1 109 ? -14.023 3.476 9.616 1.00 89.12 109 GLN A O 1
ATOM 945 N N . ILE A 1 110 ? -12.211 2.239 10.085 1.00 89.06 110 ILE A N 1
ATOM 946 C CA . ILE A 1 110 ? -11.280 3.069 9.313 1.00 89.06 110 ILE A CA 1
ATOM 947 C C . ILE A 1 110 ? -11.684 3.092 7.833 1.00 89.06 110 ILE A C 1
ATOM 949 O O . ILE A 1 110 ? -11.794 4.158 7.230 1.00 89.06 110 ILE A O 1
ATOM 953 N N . ALA A 1 111 ? -12.005 1.930 7.258 1.00 81.06 111 ALA A N 1
ATOM 954 C CA . ALA A 1 111 ? -12.464 1.837 5.875 1.00 81.06 111 ALA A CA 1
ATOM 955 C C . ALA A 1 111 ? -13.756 2.630 5.614 1.00 81.06 111 ALA A C 1
ATOM 957 O O . ALA A 1 111 ? -13.944 3.161 4.521 1.00 81.06 111 ALA A O 1
ATOM 958 N N . ARG A 1 112 ? -14.656 2.715 6.604 1.00 83.50 112 ARG A N 1
ATOM 959 C CA . ARG A 1 112 ? -15.842 3.578 6.528 1.00 83.50 112 ARG A CA 1
ATOM 960 C C . ARG A 1 112 ? -15.452 5.051 6.569 1.00 83.50 112 ARG A C 1
ATOM 962 O O . ARG A 1 112 ? -15.885 5.773 5.690 1.00 83.50 112 ARG A O 1
ATOM 969 N N . LYS A 1 113 ? -14.588 5.476 7.498 1.00 86.38 113 LYS A N 1
ATOM 970 C CA . LYS A 1 113 ? -14.107 6.869 7.568 1.00 86.38 113 LYS A CA 1
ATOM 971 C C . LYS A 1 113 ? -13.498 7.331 6.242 1.00 86.38 113 LYS A C 1
ATOM 973 O O . LYS A 1 113 ? -13.861 8.391 5.756 1.00 86.38 113 LYS A O 1
ATOM 978 N N . LEU A 1 114 ? -12.661 6.504 5.613 1.00 81.06 114 LEU A N 1
ATOM 979 C CA . LEU A 1 114 ? -12.089 6.797 4.291 1.00 81.06 114 LEU A CA 1
ATOM 980 C C . LEU A 1 114 ? -13.153 6.991 3.200 1.00 81.06 114 LEU A C 1
ATOM 982 O O . LEU A 1 114 ? -12.983 7.817 2.311 1.00 81.06 114 LEU A O 1
ATOM 986 N N . ALA A 1 115 ? -14.259 6.247 3.258 1.00 76.44 115 ALA A N 1
ATOM 987 C CA . ALA A 1 115 ? -15.361 6.398 2.308 1.00 76.44 115 ALA A CA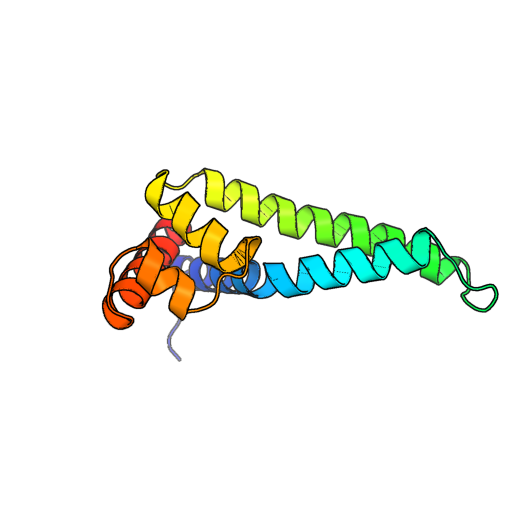 1
ATOM 988 C C . ALA A 1 115 ? -16.187 7.680 2.528 1.00 76.44 115 ALA A C 1
ATOM 990 O O . ALA A 1 115 ? -16.951 8.056 1.637 1.00 76.44 115 ALA A O 1
ATOM 991 N N . ASP A 1 116 ? -16.033 8.316 3.691 1.00 78.69 116 ASP A N 1
ATOM 992 C CA . ASP A 1 116 ? -16.796 9.480 4.152 1.00 78.69 116 ASP A CA 1
ATOM 993 C C . ASP A 1 116 ? -16.024 10.796 3.976 1.00 78.69 116 ASP A C 1
ATOM 995 O O . ASP A 1 116 ? -16.582 11.860 4.213 1.00 78.69 116 ASP A O 1
ATOM 999 N N . MET A 1 117 ? -14.751 10.733 3.574 1.00 73.81 117 MET A N 1
ATOM 1000 C CA . MET A 1 117 ? -13.839 11.881 3.473 1.00 73.81 117 MET A CA 1
ATOM 1001 C C . MET A 1 117 ? -14.034 12.773 2.230 1.00 73.81 117 MET A C 1
ATOM 1003 O O . MET A 1 117 ? -13.228 13.674 2.022 1.00 73.81 117 MET A O 1
ATOM 1007 N N . ASP A 1 118 ? -15.092 12.546 1.444 1.00 56.34 118 ASP A N 1
ATOM 1008 C CA . ASP A 1 118 ? -15.501 13.302 0.240 1.00 56.34 118 ASP A CA 1
ATOM 1009 C C . ASP A 1 118 ? -17.030 13.400 0.156 1.00 56.34 118 ASP A C 1
ATOM 1011 O O . ASP A 1 118 ? -17.544 14.443 -0.302 1.00 56.34 118 ASP A O 1
#

Nearest PDB structures (foldseek):
  4j2c-assembly2_C  TM=3.429E-01  e=2.663E-01  Homo sapiens
  6czq-assembly1_B  TM=5.612E-01  e=4.728E+00  Rattus norvegicus
  5f5p-assembly1_A  TM=3.353E-01  e=1.911E+00  Homo sapiens

pLDDT: mean 89.25, std 8.71, range [48.81, 97.69]